Protein AF-A0A2E1M6Q8-F1 (afdb_monomer_lite)

Sequence (64 aa):
MEILVLFVGLGVLAGVIFGEANISFFAGITSNIIELLNQFGSNGLVGFIALLLVVSVFKRGATA

Structure (mmCIF, N/CA/C/O backbone):
data_AF-A0A2E1M6Q8-F1
#
_entry.id   AF-A0A2E1M6Q8-F1
#
loop_
_atom_site.group_PDB
_atom_site.id
_atom_site.type_symbol
_atom_site.label_atom_id
_atom_site.label_alt_id
_atom_site.label_comp_id
_atom_site.label_asym_id
_atom_site.label_entity_id
_atom_site.label_seq_id
_atom_site.pdbx_PDB_ins_code
_atom_site.Cartn_x
_atom_site.Cartn_y
_atom_site.Cartn_z
_atom_site.occupancy
_atom_site.B_iso_or_equiv
_atom_site.auth_seq_id
_atom_site.auth_comp_id
_atom_site.auth_asym_id
_atom_site.auth_atom_id
_atom_site.pdbx_PDB_model_num
ATOM 1 N N . MET A 1 1 ? -7.915 -24.544 -14.666 1.00 60.91 1 MET A N 1
ATOM 2 C CA . MET A 1 1 ? -7.996 -23.169 -14.124 1.00 60.91 1 MET A CA 1
ATOM 3 C C . MET A 1 1 ? -7.088 -22.998 -12.910 1.00 60.91 1 MET A C 1
ATOM 5 O O . MET A 1 1 ? -6.301 -22.068 -12.907 1.00 60.91 1 MET A O 1
ATOM 9 N N . GLU A 1 2 ? -7.105 -23.921 -11.944 1.00 76.12 2 GLU A N 1
ATOM 10 C CA . GLU A 1 2 ? -6.234 -23.881 -10.749 1.00 76.12 2 GLU A CA 1
ATOM 11 C C . GLU A 1 2 ? -4.733 -23.780 -11.055 1.00 76.12 2 GLU A C 1
ATOM 13 O O . GLU A 1 2 ? -4.026 -22.986 -10.444 1.00 76.12 2 GLU A O 1
ATOM 18 N N . ILE A 1 3 ? -4.253 -24.510 -12.063 1.00 77.25 3 ILE A N 1
ATOM 19 C CA . ILE A 1 3 ? -2.853 -24.440 -12.503 1.00 77.25 3 ILE A CA 1
ATOM 20 C C . ILE A 1 3 ? -2.449 -23.024 -12.941 1.00 77.25 3 ILE A C 1
ATOM 22 O O . ILE A 1 3 ? -1.356 -22.574 -12.617 1.00 77.25 3 ILE A O 1
ATOM 26 N N . LEU A 1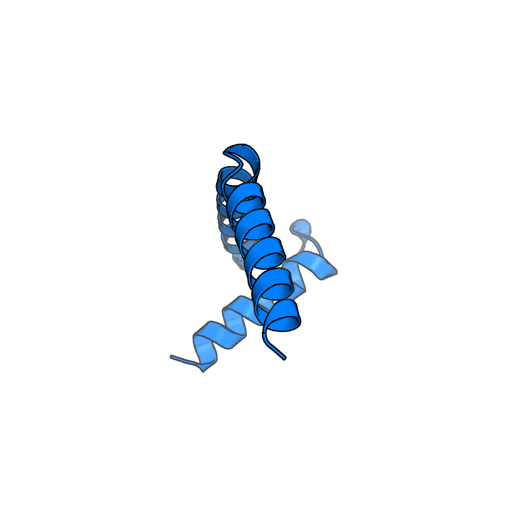 4 ? -3.337 -22.282 -13.611 1.00 75.31 4 LEU A N 1
ATOM 27 C CA . LEU A 1 4 ? -3.054 -20.904 -14.034 1.00 75.31 4 LEU A CA 1
ATOM 28 C C . LEU A 1 4 ? -2.928 -19.961 -12.831 1.00 75.31 4 LEU A C 1
ATOM 30 O O . LEU A 1 4 ? -2.083 -19.072 -12.838 1.00 75.31 4 LEU A O 1
ATOM 34 N N . VAL A 1 5 ? -3.717 -20.188 -11.778 1.00 80.25 5 VAL A N 1
ATOM 35 C CA . VAL A 1 5 ? -3.642 -19.418 -10.527 1.00 80.25 5 VAL A CA 1
ATOM 36 C C . VAL A 1 5 ? -2.318 -19.678 -9.802 1.00 80.25 5 VAL A C 1
ATOM 38 O O . VAL A 1 5 ? -1.692 -18.739 -9.311 1.00 80.25 5 VAL A O 1
ATOM 41 N N . LEU A 1 6 ? -1.834 -20.925 -9.798 1.00 84.19 6 LEU A N 1
ATOM 42 C CA . LEU A 1 6 ? -0.513 -21.261 -9.255 1.00 84.19 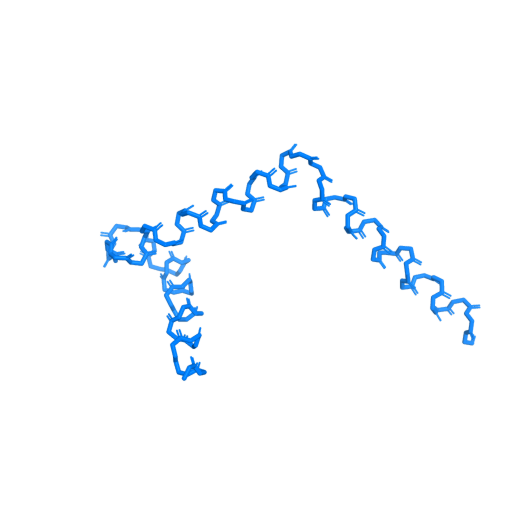6 LEU A CA 1
ATOM 43 C C . LEU A 1 6 ? 0.620 -20.555 -10.014 1.00 84.19 6 LEU A C 1
ATOM 45 O O . LEU A 1 6 ? 1.556 -20.063 -9.386 1.00 84.19 6 LEU A O 1
ATOM 49 N N . PHE A 1 7 ? 0.517 -20.434 -11.341 1.00 78.19 7 PHE A N 1
ATOM 50 C CA . PHE A 1 7 ? 1.489 -19.686 -12.146 1.00 78.19 7 PHE A CA 1
ATOM 51 C C . PHE A 1 7 ? 1.487 -18.181 -11.855 1.00 78.19 7 PHE A C 1
ATOM 53 O O . PHE A 1 7 ? 2.549 -17.563 -11.887 1.00 78.19 7 PHE A O 1
ATOM 60 N N . VAL A 1 8 ? 0.336 -17.593 -11.511 1.00 80.62 8 VAL A N 1
ATOM 61 C CA . VAL A 1 8 ? 0.267 -16.199 -11.039 1.00 80.62 8 VAL A CA 1
ATOM 62 C C . VAL A 1 8 ? 0.990 -16.053 -9.700 1.00 80.62 8 VAL A C 1
ATOM 64 O O . VAL A 1 8 ? 1.826 -15.163 -9.559 1.00 80.62 8 VAL A O 1
ATOM 67 N N . GLY A 1 9 ? 0.742 -16.954 -8.744 1.00 82.75 9 GLY A N 1
ATOM 68 C CA . GLY A 1 9 ? 1.437 -16.951 -7.452 1.00 82.75 9 GLY A CA 1
ATOM 69 C C . GLY A 1 9 ? 2.956 -17.109 -7.594 1.00 82.75 9 GLY A C 1
ATOM 70 O O . GLY A 1 9 ? 3.718 -16.355 -6.990 1.00 82.75 9 GLY A O 1
ATOM 71 N N . LEU A 1 10 ? 3.404 -18.031 -8.452 1.00 81.12 10 LEU A N 1
ATOM 72 C CA . LEU A 1 10 ? 4.820 -18.224 -8.781 1.00 81.12 10 LEU A CA 1
ATOM 73 C C . LEU A 1 10 ? 5.436 -16.993 -9.461 1.00 81.12 10 LEU A C 1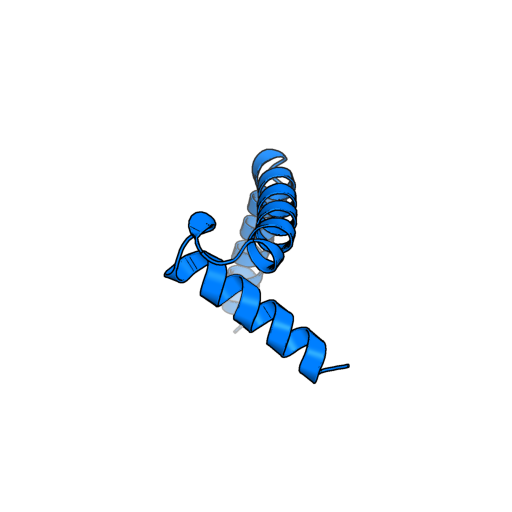
ATOM 75 O O . LEU A 1 10 ? 6.563 -16.627 -9.140 1.00 81.12 10 LEU A O 1
ATOM 79 N N . GLY A 1 11 ? 4.699 -16.331 -10.357 1.00 76.19 11 GLY A N 1
ATOM 80 C CA . GLY A 1 11 ? 5.132 -15.101 -11.022 1.00 76.19 11 GLY A CA 1
ATOM 81 C C . GLY A 1 11 ? 5.339 -13.935 -10.055 1.00 76.19 11 GLY A C 1
ATOM 82 O O . GLY A 1 11 ? 6.357 -13.248 -10.136 1.00 76.19 11 GLY A O 1
ATOM 83 N N . VAL A 1 12 ? 4.423 -13.761 -9.097 1.00 80.69 12 VAL A N 1
ATOM 84 C CA . VAL A 1 12 ? 4.545 -12.747 -8.037 1.00 80.69 12 VAL A CA 1
ATOM 85 C C . VAL A 1 12 ? 5.745 -13.051 -7.133 1.00 80.69 12 VAL A C 1
ATOM 87 O O . VAL A 1 12 ? 6.549 -12.161 -6.868 1.00 80.69 12 VAL A O 1
ATOM 90 N N . LEU A 1 13 ? 5.923 -14.309 -6.708 1.00 81.00 13 LEU A N 1
ATOM 91 C CA . LEU A 1 13 ? 7.078 -14.721 -5.897 1.00 81.00 13 LEU A CA 1
ATOM 92 C C . LEU A 1 13 ? 8.407 -14.503 -6.631 1.00 81.00 13 LEU A C 1
ATOM 94 O O . LEU A 1 13 ? 9.356 -13.984 -6.046 1.00 81.00 13 LEU A O 1
ATOM 98 N N . ALA A 1 14 ? 8.473 -14.855 -7.916 1.00 76.69 14 ALA A N 1
ATOM 99 C CA . ALA A 1 14 ? 9.661 -14.645 -8.732 1.00 76.69 14 ALA A CA 1
ATOM 100 C C . ALA A 1 14 ? 9.984 -13.149 -8.893 1.00 76.69 14 ALA A C 1
ATOM 102 O O . ALA A 1 14 ? 11.145 -12.769 -8.754 1.00 76.69 14 ALA A O 1
ATOM 103 N N . GLY A 1 15 ? 8.972 -12.300 -9.111 1.00 69.19 15 GLY A N 1
ATOM 104 C CA . GLY A 1 15 ? 9.131 -10.843 -9.186 1.00 69.19 15 GLY A CA 1
ATOM 105 C C . GLY A 1 15 ? 9.683 -10.227 -7.897 1.00 69.19 15 GLY A C 1
ATOM 106 O O . GLY A 1 15 ? 10.555 -9.364 -7.958 1.00 69.19 15 GLY A O 1
ATOM 107 N N . VAL A 1 16 ? 9.241 -10.720 -6.733 1.00 74.00 16 VAL A N 1
ATOM 108 C CA . VAL A 1 16 ? 9.731 -10.273 -5.415 1.00 74.00 16 VAL A CA 1
ATOM 109 C C . VAL A 1 16 ? 11.169 -10.732 -5.143 1.00 74.00 16 VAL A C 1
ATOM 111 O O . VAL A 1 16 ? 11.951 -9.968 -4.585 1.00 74.00 16 VAL A O 1
ATOM 114 N N . ILE A 1 17 ? 11.532 -11.962 -5.524 1.00 75.56 17 ILE A N 1
ATOM 115 C CA . ILE A 1 17 ? 12.845 -12.555 -5.203 1.00 75.56 17 ILE A CA 1
ATOM 116 C C . ILE A 1 17 ? 13.942 -12.099 -6.176 1.00 75.56 17 ILE A C 1
ATOM 118 O O . ILE A 1 17 ? 15.064 -11.830 -5.752 1.00 75.56 17 ILE A O 1
ATOM 122 N N . PHE A 1 18 ? 13.640 -12.032 -7.475 1.00 75.00 18 PHE A N 1
ATOM 123 C CA . PHE A 1 18 ? 14.638 -11.798 -8.528 1.00 75.00 18 PHE A CA 1
ATOM 124 C C . PHE A 1 18 ? 14.606 -10.380 -9.118 1.00 75.00 18 PHE A C 1
ATOM 126 O O . PHE A 1 18 ? 15.500 -10.021 -9.891 1.00 75.00 18 PHE A O 1
ATOM 133 N N . GLY A 1 19 ? 13.613 -9.568 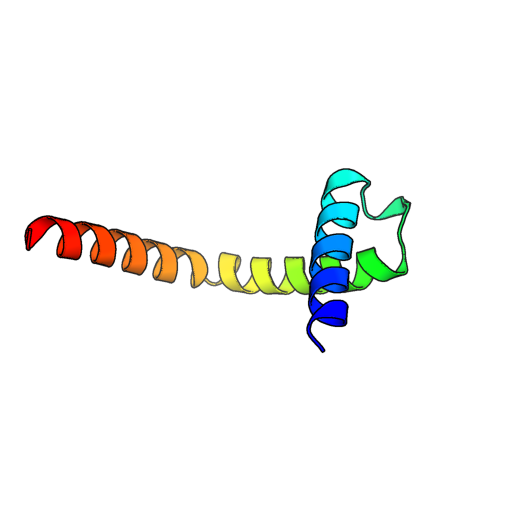-8.742 1.00 64.31 19 GLY A N 1
ATOM 134 C CA . GLY A 1 19 ? 13.430 -8.206 -9.235 1.00 64.31 19 GLY A 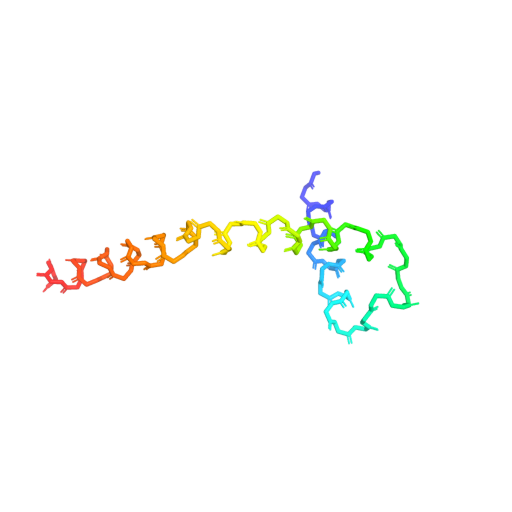CA 1
ATOM 135 C C . GLY A 1 19 ? 12.932 -8.133 -10.685 1.00 64.31 19 GLY A C 1
ATOM 136 O O . GLY A 1 19 ? 13.068 -9.065 -11.480 1.00 64.31 19 GLY A O 1
ATOM 137 N N . GLU A 1 20 ? 12.356 -6.986 -11.048 1.00 62.50 20 GLU A N 1
ATOM 138 C CA . GLU A 1 20 ? 11.677 -6.765 -12.338 1.00 62.50 20 GLU A CA 1
ATOM 139 C C . GLU A 1 20 ? 12.598 -6.903 -13.565 1.00 62.50 20 GLU A C 1
ATOM 141 O O . GLU A 1 20 ? 12.136 -7.231 -14.658 1.00 62.50 20 GLU A O 1
ATOM 146 N N . ALA A 1 21 ? 13.910 -6.712 -13.389 1.00 59.94 21 ALA A N 1
ATOM 147 C CA . ALA A 1 21 ? 14.882 -6.657 -14.481 1.00 59.94 21 ALA A CA 1
ATOM 148 C C . ALA A 1 21 ? 15.087 -7.991 -15.232 1.00 59.94 21 ALA A C 1
ATOM 150 O O . ALA A 1 21 ? 15.549 -7.972 -16.370 1.00 59.94 21 ALA A O 1
ATOM 151 N N . ASN A 1 22 ? 14.738 -9.139 -14.634 1.00 59.88 22 ASN A N 1
ATOM 152 C CA . ASN A 1 22 ? 15.027 -10.467 -15.202 1.00 59.88 22 ASN A CA 1
ATOM 153 C C . ASN A 1 22 ? 13.786 -11.230 -15.714 1.00 59.88 22 ASN A C 1
ATOM 155 O O . ASN A 1 22 ? 13.914 -12.359 -16.184 1.00 59.88 22 ASN A O 1
ATOM 159 N N . ILE A 1 23 ? 12.581 -10.647 -15.633 1.00 61.59 23 ILE A N 1
ATOM 160 C CA . ILE A 1 23 ? 11.312 -11.343 -15.929 1.00 61.59 23 ILE A CA 1
ATOM 161 C C . ILE A 1 23 ? 10.271 -10.373 -16.509 1.00 61.59 23 ILE A C 1
ATOM 163 O O . ILE A 1 23 ? 9.257 -10.064 -15.894 1.00 61.59 23 ILE A O 1
ATOM 167 N N . SER A 1 24 ? 10.510 -9.902 -17.737 1.00 66.19 24 SER A N 1
ATOM 168 C CA . SER A 1 24 ? 9.708 -8.855 -18.400 1.00 66.19 24 SER A CA 1
ATOM 169 C C . SER A 1 24 ? 8.189 -9.127 -18.448 1.00 66.19 24 SER A C 1
ATOM 171 O O . SER A 1 24 ? 7.401 -8.214 -18.215 1.00 66.19 24 SER A O 1
ATOM 173 N N . PHE A 1 25 ? 7.752 -10.374 -18.673 1.00 67.94 25 PHE A N 1
ATOM 174 C CA . PHE A 1 25 ? 6.320 -10.722 -18.691 1.00 67.94 25 PHE A CA 1
ATOM 175 C C . PHE A 1 25 ? 5.668 -10.645 -17.298 1.00 67.94 25 PHE A C 1
ATOM 177 O O . PHE A 1 25 ? 4.580 -10.092 -17.139 1.00 67.94 25 PHE A O 1
ATOM 184 N N . PHE A 1 26 ? 6.341 -11.170 -16.271 1.00 67.75 26 PHE A N 1
ATOM 185 C CA . PHE A 1 26 ? 5.818 -11.179 -14.902 1.00 67.75 26 PHE A CA 1
ATOM 186 C C . PHE A 1 26 ? 5.977 -9.825 -14.207 1.00 67.75 26 PHE A C 1
ATOM 188 O O . PHE A 1 26 ? 5.172 -9.504 -13.336 1.00 67.75 26 PHE A O 1
ATOM 195 N N . ALA A 1 27 ? 6.947 -9.009 -14.626 1.00 68.00 27 ALA A N 1
ATOM 196 C CA . ALA A 1 27 ? 7.125 -7.639 -14.158 1.00 68.00 27 ALA A CA 1
ATOM 197 C C . ALA A 1 27 ? 5.887 -6.783 -14.459 1.00 68.00 27 ALA A C 1
ATOM 199 O O . ALA A 1 27 ? 5.382 -6.119 -13.562 1.00 68.00 27 ALA A O 1
ATOM 200 N N . GLY A 1 28 ? 5.320 -6.878 -15.668 1.00 76.19 28 GLY A N 1
ATOM 201 C CA . GLY A 1 28 ? 4.099 -6.148 -16.020 1.00 76.19 28 GLY A CA 1
ATOM 202 C C . GLY A 1 28 ? 2.906 -6.519 -15.133 1.00 76.19 28 GLY A C 1
ATOM 203 O O . GLY A 1 28 ? 2.244 -5.642 -14.587 1.00 76.19 28 GLY A O 1
ATOM 204 N N . ILE A 1 29 ? 2.646 -7.815 -14.930 1.00 76.19 29 ILE A N 1
ATOM 205 C CA . ILE A 1 29 ? 1.521 -8.279 -14.096 1.00 76.19 29 ILE A CA 1
ATOM 206 C C . ILE A 1 29 ? 1.731 -7.890 -12.629 1.00 76.19 29 ILE A C 1
ATOM 208 O O . ILE A 1 29 ? 0.817 -7.380 -11.984 1.00 76.19 29 ILE A O 1
ATOM 212 N N . THR A 1 30 ? 2.942 -8.101 -12.110 1.00 75.38 30 THR A N 1
ATOM 213 C CA . THR A 1 30 ? 3.287 -7.770 -10.722 1.00 75.38 30 THR A CA 1
ATOM 214 C C . THR A 1 30 ? 3.170 -6.266 -10.488 1.00 75.38 30 THR A C 1
ATOM 216 O O . THR A 1 30 ? 2.556 -5.861 -9.507 1.00 75.38 30 THR A O 1
ATOM 219 N N . SER A 1 31 ? 3.657 -5.442 -11.420 1.00 81.06 31 SER A N 1
ATOM 220 C CA . SER A 1 31 ? 3.546 -3.982 -11.368 1.00 81.06 31 SER A CA 1
ATOM 221 C C . SER A 1 31 ? 2.084 -3.522 -11.320 1.00 81.06 31 SER A C 1
ATOM 223 O O . SER A 1 31 ? 1.722 -2.774 -10.419 1.00 81.06 31 SER A O 1
ATOM 225 N N . ASN A 1 32 ? 1.209 -4.067 -12.177 1.00 84.25 32 ASN A N 1
ATOM 226 C CA . ASN A 1 32 ? -0.229 -3.754 -12.154 1.00 84.25 32 ASN A CA 1
ATOM 227 C C . ASN A 1 32 ? -0.902 -4.144 -10.821 1.00 84.25 32 ASN A C 1
ATOM 229 O O . ASN A 1 32 ? -1.749 -3.412 -10.310 1.00 84.25 32 ASN A O 1
ATOM 233 N N . ILE A 1 33 ? -0.534 -5.290 -10.233 1.00 82.50 33 ILE A N 1
ATOM 234 C CA . ILE A 1 33 ? -1.073 -5.722 -8.933 1.00 82.50 33 ILE A CA 1
ATOM 235 C C . ILE A 1 33 ? -0.546 -4.836 -7.800 1.00 82.50 33 ILE A C 1
ATOM 237 O O . ILE A 1 33 ? -1.321 -4.432 -6.936 1.00 82.50 33 ILE A O 1
ATOM 241 N N . ILE A 1 34 ? 0.749 -4.512 -7.799 1.00 82.75 34 ILE A N 1
ATOM 242 C CA . ILE A 1 34 ? 1.358 -3.609 -6.815 1.00 82.75 34 ILE A CA 1
ATOM 243 C C . ILE A 1 34 ? 0.728 -2.219 -6.914 1.00 82.75 34 ILE A C 1
ATOM 245 O O . ILE A 1 34 ? 0.413 -1.621 -5.890 1.00 82.75 34 ILE A O 1
ATOM 249 N N . GLU A 1 35 ? 0.485 -1.715 -8.120 1.00 87.75 35 GLU A N 1
ATOM 250 C CA . GLU A 1 35 ? -0.171 -0.430 -8.337 1.00 87.75 35 GLU A CA 1
ATOM 251 C C . GLU A 1 35 ? -1.607 -0.429 -7.797 1.00 87.75 35 GLU A C 1
ATOM 253 O O . GLU A 1 35 ? -1.987 0.483 -7.066 1.00 87.75 35 GLU A O 1
ATOM 258 N N . LEU A 1 36 ? -2.379 -1.486 -8.056 1.00 83.19 36 LEU A N 1
ATOM 259 C CA . LEU A 1 36 ? -3.723 -1.656 -7.500 1.00 83.19 36 LEU A CA 1
ATOM 260 C C . LEU A 1 36 ? -3.708 -1.745 -5.961 1.00 83.19 36 LEU A C 1
ATOM 262 O O . LEU A 1 36 ? -4.525 -1.113 -5.289 1.00 83.19 36 LEU A O 1
ATOM 266 N N . LEU A 1 37 ? -2.746 -2.471 -5.384 1.00 80.44 37 LEU A N 1
ATOM 267 C CA . LEU A 1 37 ? -2.543 -2.526 -3.933 1.00 80.44 37 LEU A CA 1
ATOM 268 C C . LEU A 1 37 ? -2.170 -1.156 -3.360 1.00 80.44 37 LEU A C 1
ATOM 270 O O . LEU A 1 37 ? -2.700 -0.765 -2.321 1.00 80.44 37 LEU A O 1
ATOM 274 N N . ASN A 1 38 ? -1.313 -0.404 -4.047 1.00 84.25 38 ASN A N 1
ATOM 275 C CA . ASN A 1 38 ? -0.934 0.950 -3.659 1.00 84.25 38 ASN A CA 1
ATOM 276 C C . ASN A 1 38 ? -2.121 1.913 -3.748 1.00 84.25 38 ASN A C 1
ATOM 278 O O . ASN A 1 38 ? -2.278 2.744 -2.858 1.00 84.25 38 ASN A O 1
ATOM 282 N N . GLN A 1 39 ? -3.000 1.777 -4.744 1.00 86.00 39 GLN A N 1
ATOM 283 C CA . GLN A 1 39 ? -4.249 2.538 -4.808 1.00 86.00 39 GLN A CA 1
ATOM 284 C C . GLN A 1 39 ? -5.161 2.203 -3.621 1.00 86.00 39 GLN A C 1
ATOM 286 O O . GLN A 1 39 ? -5.695 3.109 -2.979 1.00 86.00 39 GLN A O 1
ATOM 291 N N . PHE A 1 40 ? -5.309 0.928 -3.254 1.00 81.62 40 PHE A N 1
ATOM 292 C CA . PHE A 1 40 ? -6.096 0.548 -2.075 1.00 81.62 40 PHE A CA 1
ATOM 293 C C . PHE A 1 40 ? -5.453 0.972 -0.745 1.00 81.62 40 PHE A C 1
ATOM 295 O O . PHE A 1 40 ? -6.170 1.306 0.202 1.00 81.62 40 PHE A O 1
ATOM 302 N N . GLY A 1 41 ? -4.122 0.988 -0.662 1.00 78.75 41 GLY A N 1
ATOM 303 C CA . GLY A 1 41 ? -3.376 1.481 0.495 1.00 78.75 41 GLY A CA 1
ATOM 304 C C . GLY A 1 41 ? -3.444 3.003 0.636 1.00 78.75 41 GLY A C 1
ATOM 305 O O . GLY A 1 41 ? -3.742 3.506 1.717 1.00 78.75 41 GLY A O 1
ATOM 306 N N . SER A 1 42 ? -3.242 3.737 -0.461 1.00 81.50 42 SER A N 1
ATOM 307 C CA . SER A 1 42 ? -3.249 5.205 -0.504 1.00 81.50 42 SER A CA 1
ATOM 308 C C . SER A 1 42 ? -4.631 5.793 -0.219 1.00 81.50 42 SER A C 1
ATOM 310 O O . SER A 1 42 ? -4.726 6.804 0.469 1.00 81.50 42 SER A O 1
ATOM 312 N N . ASN A 1 43 ? -5.704 5.123 -0.651 1.00 81.62 43 ASN A N 1
ATOM 313 C CA . ASN A 1 43 ? -7.076 5.513 -0.315 1.00 81.62 43 ASN A CA 1
ATOM 314 C C . ASN A 1 43 ? -7.504 5.089 1.106 1.00 81.62 43 ASN A C 1
ATOM 316 O O . ASN A 1 43 ? -8.673 5.221 1.463 1.00 81.62 43 ASN A O 1
ATOM 320 N N . GLY A 1 44 ? -6.597 4.534 1.921 1.00 79.00 44 GLY A N 1
ATOM 321 C CA . GLY A 1 44 ? -6.872 4.137 3.305 1.00 79.00 44 GLY A CA 1
ATOM 322 C C . GLY A 1 44 ? -7.809 2.932 3.459 1.00 79.00 44 GLY A C 1
ATOM 323 O O . GLY A 1 44 ? -8.070 2.508 4.585 1.00 79.00 44 GLY A O 1
ATOM 324 N N . LEU A 1 45 ? -8.281 2.338 2.356 1.00 82.81 45 LEU A N 1
ATOM 325 C CA . LEU A 1 45 ? -9.197 1.196 2.360 1.00 82.81 45 LEU A CA 1
ATOM 326 C C . LEU A 1 45 ? -8.561 -0.028 3.030 1.00 82.81 45 LEU A C 1
ATOM 328 O O . LEU A 1 45 ? -9.206 -0.689 3.840 1.00 82.81 45 LEU A O 1
ATOM 332 N N . VAL A 1 46 ? -7.277 -0.292 2.761 1.00 84.62 46 VAL A N 1
ATOM 333 C CA . VAL A 1 46 ? -6.529 -1.376 3.427 1.00 84.62 46 VAL A CA 1
ATOM 334 C C . VAL A 1 46 ? -6.433 -1.134 4.937 1.00 84.62 46 VAL A C 1
ATOM 336 O O . VAL A 1 46 ? -6.638 -2.061 5.716 1.00 84.62 46 VAL A O 1
ATOM 339 N N . GLY A 1 47 ? -6.194 0.111 5.364 1.00 82.00 47 GLY A N 1
ATOM 340 C CA . GLY A 1 47 ? -6.161 0.482 6.782 1.00 82.00 47 GLY A CA 1
ATOM 341 C C . GLY A 1 47 ? -7.522 0.327 7.467 1.00 82.00 47 GLY A C 1
ATOM 342 O O . GLY A 1 47 ? -7.604 -0.182 8.584 1.00 82.00 47 GLY A O 1
ATOM 343 N N . PHE A 1 48 ? -8.604 0.688 6.775 1.00 85.94 48 PHE A N 1
ATOM 344 C CA . PHE A 1 48 ? -9.971 0.504 7.257 1.00 85.94 48 PHE A CA 1
ATOM 345 C C . PHE A 1 48 ? -10.337 -0.982 7.403 1.00 85.94 48 PHE A C 1
ATOM 347 O O . PHE A 1 48 ? -10.853 -1.390 8.444 1.00 85.94 48 PHE A O 1
ATOM 354 N N . ILE A 1 49 ? -10.004 -1.814 6.410 1.00 86.56 49 ILE A N 1
ATOM 355 C CA . ILE A 1 49 ? -10.204 -3.271 6.477 1.00 86.56 49 ILE A CA 1
ATOM 356 C C . ILE A 1 49 ? -9.375 -3.874 7.618 1.00 86.56 49 ILE A C 1
ATOM 358 O O . ILE A 1 49 ? -9.890 -4.691 8.380 1.00 86.56 49 ILE A O 1
ATOM 362 N N . ALA A 1 50 ? -8.122 -3.444 7.791 1.00 88.50 50 ALA A N 1
ATOM 363 C CA . ALA A 1 50 ? -7.273 -3.897 8.888 1.00 88.50 50 ALA A CA 1
ATOM 364 C C . ALA A 1 50 ? -7.876 -3.559 10.263 1.00 88.50 50 ALA A C 1
ATOM 366 O O . ALA A 1 50 ? -7.919 -4.423 11.139 1.00 88.50 50 ALA A O 1
ATOM 367 N N . LEU A 1 51 ? -8.415 -2.348 10.443 1.00 89.88 51 LEU A N 1
ATOM 368 C CA . LEU A 1 51 ? -9.098 -1.955 11.678 1.00 89.88 51 LEU A CA 1
ATOM 369 C C . LEU A 1 51 ? -10.337 -2.824 11.946 1.00 89.88 51 LEU A C 1
ATOM 371 O O . LEU A 1 51 ? -10.526 -3.298 13.068 1.00 89.88 51 LEU A O 1
ATOM 375 N N . LEU A 1 52 ? -11.154 -3.081 10.921 1.00 89.75 52 LEU A N 1
ATOM 376 C CA . LEU A 1 52 ? -12.319 -3.963 11.033 1.00 89.75 52 LEU A CA 1
ATOM 377 C C . LEU A 1 52 ? -11.924 -5.393 11.416 1.00 89.75 52 LEU A C 1
ATOM 379 O O . LEU A 1 52 ? -12.588 -6.008 12.252 1.00 89.75 52 LEU A O 1
ATOM 383 N N . LEU A 1 53 ? -10.828 -5.913 10.857 1.00 91.06 53 LEU A N 1
ATOM 384 C CA . LEU A 1 53 ? -10.299 -7.229 11.211 1.00 91.06 53 LEU A CA 1
ATOM 385 C C . LEU A 1 53 ? -9.838 -7.273 12.668 1.00 91.06 53 LEU A C 1
ATOM 387 O O . LEU A 1 53 ? -10.241 -8.183 13.393 1.00 91.06 53 LEU A O 1
ATOM 391 N N . VAL A 1 54 ? -9.078 -6.277 13.126 1.00 92.38 54 VAL A N 1
ATOM 392 C CA . VAL A 1 54 ? -8.656 -6.171 14.531 1.00 92.38 54 VAL A CA 1
ATOM 393 C C . VAL A 1 54 ? -9.876 -6.170 15.456 1.00 92.38 54 VAL A C 1
ATOM 395 O O . VAL A 1 54 ? -9.968 -7.015 16.346 1.00 92.38 54 VAL A O 1
ATOM 398 N N . VAL A 1 55 ? -10.868 -5.311 15.201 1.00 92.38 55 VAL A N 1
ATOM 399 C CA . VAL A 1 55 ? -12.110 -5.267 15.993 1.00 92.38 55 VAL A CA 1
ATOM 400 C C . VAL A 1 55 ? -12.844 -6.609 15.960 1.00 92.38 55 VAL A C 1
ATOM 402 O O . VAL A 1 55 ? -13.332 -7.062 16.994 1.00 92.38 55 VAL A O 1
ATOM 405 N N . SER A 1 56 ? -12.906 -7.281 14.808 1.00 89.81 56 SER A N 1
ATOM 406 C CA . SER A 1 56 ? -13.557 -8.591 14.688 1.00 89.81 56 SER A CA 1
ATOM 407 C C . SER A 1 56 ? -12.878 -9.666 15.544 1.00 89.81 56 SER A C 1
ATOM 409 O O . SER A 1 56 ? -13.563 -10.441 16.211 1.00 89.81 56 SER A O 1
ATOM 411 N N . VAL A 1 57 ? -11.543 -9.676 15.588 1.00 92.12 57 VAL A N 1
ATOM 412 C CA . VAL A 1 57 ? -10.755 -10.623 16.385 1.00 92.12 57 VAL A CA 1
ATOM 413 C C . VAL A 1 57 ? -10.944 -10.350 17.874 1.00 92.12 57 VAL A C 1
ATOM 415 O O . VAL A 1 57 ? -11.226 -11.282 18.626 1.00 92.12 57 VAL A O 1
ATOM 418 N N . PHE A 1 58 ? -10.884 -9.082 18.294 1.00 89.50 58 PHE A N 1
ATOM 419 C CA . PHE A 1 58 ? -11.129 -8.693 19.685 1.00 89.50 58 PHE A CA 1
ATOM 420 C C . PHE A 1 58 ? -12.560 -9.006 20.139 1.00 89.50 58 PHE A C 1
ATOM 422 O O . PHE A 1 58 ? -12.749 -9.544 21.228 1.00 89.50 58 PHE A O 1
ATOM 429 N N . LYS A 1 59 ? -13.574 -8.758 19.298 1.00 82.94 59 LYS A N 1
ATOM 430 C CA . LYS A 1 59 ? -14.963 -9.146 19.597 1.00 82.94 59 LYS A CA 1
ATOM 431 C C . LYS A 1 59 ? -15.117 -10.658 19.732 1.00 82.94 59 LYS A C 1
ATOM 433 O O . LYS A 1 59 ? -15.794 -11.114 20.646 1.00 82.94 59 LYS A O 1
ATOM 438 N N . ARG A 1 60 ? -14.478 -11.435 18.852 1.00 74.44 60 ARG A N 1
ATOM 439 C CA . ARG A 1 60 ? -14.541 -12.902 18.890 1.00 74.44 60 ARG A CA 1
ATOM 440 C C . ARG A 1 60 ? -13.858 -13.476 20.135 1.00 74.44 60 ARG A C 1
ATOM 442 O O . ARG A 1 60 ? -14.357 -14.444 20.688 1.00 74.44 60 ARG A O 1
ATOM 449 N N . GLY A 1 61 ? -12.765 -12.863 20.594 1.00 64.75 61 GLY A N 1
ATOM 450 C CA . GLY A 1 61 ? -12.098 -13.239 21.844 1.00 64.75 61 GLY A CA 1
ATOM 451 C C . GLY A 1 61 ? -12.885 -12.875 23.108 1.00 64.75 61 GLY A C 1
ATOM 452 O O . GLY A 1 61 ? -12.734 -13.544 24.118 1.00 64.75 61 GLY A O 1
ATOM 453 N N . ALA A 1 62 ? -13.749 -11.856 23.054 1.00 58.12 62 ALA A N 1
ATOM 454 C CA . ALA A 1 62 ? -14.562 -11.416 24.193 1.00 58.12 62 ALA A CA 1
ATOM 455 C C . ALA A 1 62 ? -15.844 -12.243 24.420 1.00 58.12 62 ALA A C 1
ATOM 457 O O . ALA A 1 62 ? -16.541 -12.021 25.405 1.00 58.12 62 ALA A O 1
ATOM 458 N N . THR A 1 63 ? -16.188 -13.152 23.500 1.00 55.53 63 THR A N 1
ATOM 459 C CA . THR A 1 63 ? -17.379 -14.023 23.606 1.00 55.53 63 THR A CA 1
ATOM 460 C C . THR A 1 63 ? -17.027 -15.492 23.881 1.00 55.53 63 THR A C 1
ATOM 462 O O . THR A 1 63 ? -17.895 -16.352 23.738 1.00 55.53 63 THR A O 1
ATOM 465 N N . ALA A 1 64 ? -15.769 -15.775 24.238 1.00 48.62 64 ALA A N 1
ATOM 466 C CA . ALA A 1 64 ? -15.268 -17.097 24.614 1.00 48.62 64 ALA A CA 1
ATOM 467 C C . ALA A 1 64 ? -15.095 -17.213 26.133 1.00 48.62 64 ALA A C 1
ATOM 469 O O . ALA A 1 64 ? -14.690 -16.201 26.751 1.00 48.62 64 ALA A O 1
#

Foldseek 3Di:
DVVVVVVLVVLLVCCVPVNCPPPVVSNVVNVVVVVVVVVCVVVCVVVVVVVVVVVVVVVVVVVD

pLDDT: mean 77.61, std 9.94, range [48.62, 92.38]

Secondary structur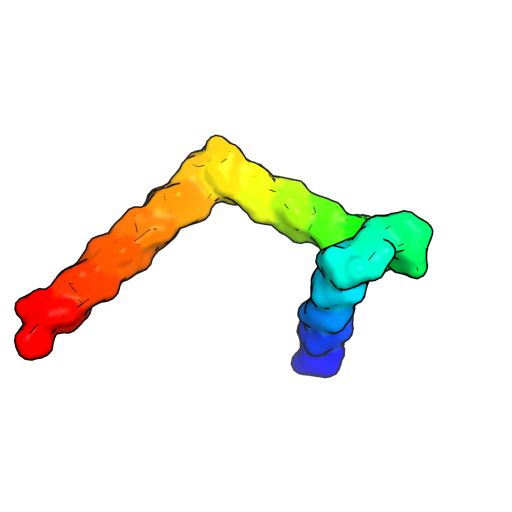e (DSSP, 8-state):
-HHHHHHHHHHHHHHHHH-GGG-HHHHHHHHHHHHHHHHHHHTTHHHHHHHHHHHHHHHHHTT-

Radius of gyration: 16.75 Å; chains: 1; bounding box: 32×30×43 Å